Protein AF-A0A419EJW1-F1 (afdb_monomer)

Structure (mmCIF, N/CA/C/O backbone):
data_AF-A0A419EJW1-F1
#
_entry.id   AF-A0A419EJW1-F1
#
loop_
_atom_site.group_PDB
_atom_site.id
_atom_site.type_symbol
_atom_site.label_atom_id
_atom_site.label_alt_id
_atom_site.label_comp_id
_atom_site.label_asym_id
_atom_site.label_entity_id
_atom_site.label_seq_id
_atom_site.pdbx_PDB_ins_code
_atom_site.Cartn_x
_atom_site.Cartn_y
_atom_site.Cartn_z
_atom_site.occupancy
_atom_site.B_iso_or_equiv
_atom_site.auth_seq_id
_atom_site.auth_comp_id
_atom_site.auth_asym_id
_atom_site.auth_atom_id
_atom_site.pdbx_PDB_model_num
ATOM 1 N N . MET A 1 1 ? 11.912 -73.322 -30.735 1.00 51.12 1 MET A N 1
ATOM 2 C CA . MET A 1 1 ? 12.561 -72.835 -29.501 1.00 51.12 1 MET A CA 1
ATOM 3 C C . MET A 1 1 ? 13.175 -71.451 -29.751 1.00 51.12 1 MET A C 1
ATOM 5 O O . MET A 1 1 ? 14.181 -71.352 -30.427 1.00 51.12 1 MET A O 1
ATOM 9 N N . LYS A 1 2 ? 12.521 -70.395 -29.238 1.00 52.34 2 LYS A N 1
ATOM 10 C CA . LYS A 1 2 ? 13.151 -69.208 -28.615 1.00 52.34 2 LYS A CA 1
ATOM 11 C C . LYS A 1 2 ? 13.961 -68.161 -29.429 1.00 52.34 2 LYS A C 1
ATOM 13 O O . LYS A 1 2 ? 14.930 -67.664 -28.874 1.00 52.34 2 LYS A O 1
ATOM 18 N N . THR A 1 3 ? 13.566 -67.693 -30.630 1.00 54.31 3 THR A N 1
ATOM 19 C CA . THR A 1 3 ? 14.364 -66.581 -31.244 1.00 54.31 3 THR A CA 1
ATOM 20 C C . THR A 1 3 ? 13.704 -65.585 -32.213 1.00 54.31 3 THR A C 1
ATOM 22 O O . THR A 1 3 ? 14.420 -64.904 -32.939 1.00 54.31 3 THR A O 1
ATOM 25 N N . ARG A 1 4 ? 12.372 -65.404 -32.235 1.00 47.44 4 ARG A N 1
ATOM 26 C CA . ARG A 1 4 ? 11.752 -64.388 -33.133 1.00 47.44 4 ARG A CA 1
ATOM 27 C C . ARG A 1 4 ? 10.854 -63.345 -32.457 1.00 47.44 4 ARG A C 1
ATOM 29 O O . ARG A 1 4 ? 10.648 -62.270 -33.003 1.00 47.44 4 ARG A O 1
ATOM 36 N N . ILE A 1 5 ? 10.420 -63.597 -31.222 1.00 53.06 5 ILE A N 1
ATOM 37 C CA . ILE A 1 5 ? 9.496 -62.723 -30.474 1.00 53.06 5 ILE A CA 1
ATOM 38 C C . ILE A 1 5 ? 10.232 -61.574 -29.745 1.00 53.06 5 ILE A C 1
ATOM 40 O O . ILE A 1 5 ? 9.628 -60.548 -29.444 1.00 53.06 5 ILE A O 1
ATOM 44 N N . SER A 1 6 ? 11.547 -61.686 -29.492 1.00 53.38 6 SER A N 1
ATOM 45 C CA . SER A 1 6 ? 12.291 -60.651 -28.743 1.00 53.38 6 SER A CA 1
ATOM 46 C C . SER A 1 6 ? 12.603 -59.394 -29.565 1.00 53.38 6 SER A C 1
ATOM 48 O O . SER A 1 6 ? 12.701 -58.309 -28.995 1.00 53.38 6 SER A O 1
ATOM 50 N N . LYS A 1 7 ? 12.718 -59.510 -30.897 1.00 52.66 7 LYS A N 1
ATOM 51 C CA . LYS A 1 7 ? 13.053 -58.381 -31.783 1.00 52.66 7 LYS A CA 1
ATOM 52 C C . LYS A 1 7 ? 11.862 -57.432 -31.984 1.00 52.66 7 LYS A C 1
ATOM 54 O O . LYS A 1 7 ? 12.046 -56.221 -31.974 1.00 52.66 7 LYS A O 1
ATOM 59 N N . MET A 1 8 ? 10.641 -57.973 -32.061 1.00 51.72 8 MET A N 1
ATOM 60 C CA . MET A 1 8 ? 9.406 -57.188 -32.220 1.00 51.72 8 MET A CA 1
ATOM 61 C C . MET A 1 8 ? 8.998 -56.447 -30.939 1.00 51.72 8 MET A C 1
ATOM 63 O O . MET A 1 8 ? 8.562 -55.304 -31.013 1.00 51.72 8 MET A O 1
ATOM 67 N N . LYS A 1 9 ? 9.207 -57.045 -29.755 1.00 51.91 9 LYS A N 1
ATOM 68 C CA . LYS A 1 9 ? 8.919 -56.380 -28.469 1.00 51.91 9 LYS A CA 1
ATOM 69 C C . LYS A 1 9 ? 9.854 -55.197 -28.197 1.00 51.91 9 LYS A C 1
ATOM 71 O O . LYS A 1 9 ? 9.406 -54.184 -27.676 1.00 51.91 9 LYS A O 1
A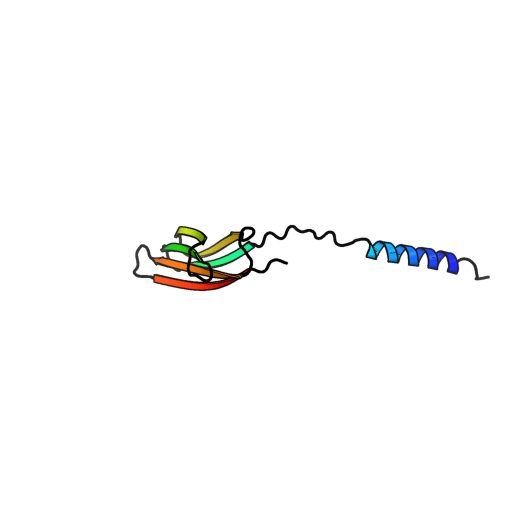TOM 76 N N . LYS A 1 10 ? 11.131 -55.293 -28.594 1.00 51.72 10 LYS A N 1
ATOM 77 C CA . LYS A 1 10 ? 12.094 -54.184 -28.463 1.00 51.72 10 LYS A CA 1
ATOM 78 C C . LYS A 1 10 ? 11.746 -52.996 -29.364 1.00 51.72 10 LYS A C 1
ATOM 80 O O . LYS A 1 10 ? 11.855 -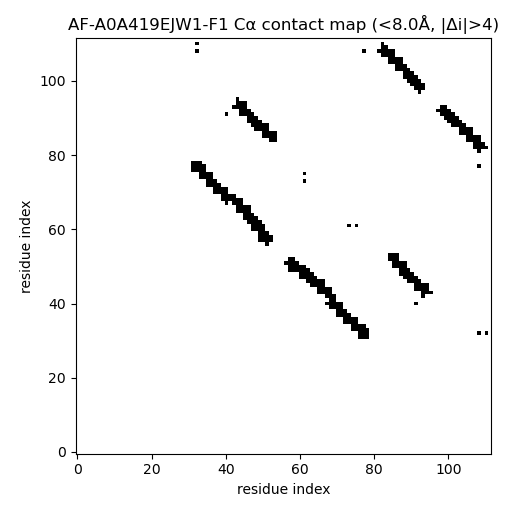51.865 -28.912 1.00 51.72 10 LYS A O 1
ATOM 85 N N . ALA A 1 11 ? 11.285 -53.245 -30.593 1.00 50.91 11 ALA A N 1
ATOM 86 C CA . ALA A 1 11 ? 10.866 -52.181 -31.509 1.00 50.91 11 ALA A CA 1
ATOM 87 C C . ALA A 1 11 ? 9.605 -51.441 -31.021 1.00 50.91 11 ALA A C 1
ATOM 89 O O . ALA A 1 11 ? 9.514 -50.228 -31.185 1.00 50.91 11 ALA A O 1
ATOM 90 N N . PHE A 1 12 ? 8.678 -52.155 -30.371 1.00 53.72 12 PHE A N 1
ATOM 91 C CA . PHE A 1 12 ? 7.441 -51.587 -29.820 1.00 53.72 12 PHE A CA 1
ATOM 92 C C . PHE A 1 12 ? 7.675 -50.785 -28.527 1.00 53.72 12 PHE A C 1
ATOM 94 O O . PHE A 1 12 ? 7.089 -49.729 -28.326 1.00 53.72 12 PHE A O 1
ATOM 101 N N . ILE A 1 13 ? 8.587 -51.248 -27.664 1.00 55.50 13 ILE A N 1
ATOM 102 C CA . ILE A 1 13 ? 8.968 -50.530 -26.434 1.00 55.50 13 ILE A CA 1
ATOM 103 C C . ILE A 1 13 ? 9.784 -49.267 -26.760 1.00 55.50 13 ILE A C 1
ATOM 105 O O . ILE A 1 13 ? 9.634 -48.250 -26.089 1.00 55.50 13 ILE A O 1
ATOM 109 N N . LEU A 1 14 ? 10.603 -49.300 -27.817 1.00 51.66 14 LEU A N 1
ATOM 110 C CA . LEU A 1 14 ? 11.381 -48.139 -28.255 1.00 51.66 14 LEU A CA 1
ATOM 111 C C . LEU A 1 14 ? 10.503 -47.049 -28.892 1.00 51.66 14 LEU A C 1
ATOM 113 O O . LEU A 1 14 ? 10.773 -45.872 -28.694 1.00 51.66 14 LEU A O 1
ATOM 117 N N . THR A 1 15 ? 9.433 -47.417 -29.604 1.00 53.91 15 THR A N 1
ATOM 118 C CA . THR A 1 15 ? 8.478 -46.437 -30.157 1.00 53.91 15 THR A CA 1
ATOM 119 C C . THR A 1 15 ? 7.605 -45.804 -29.074 1.00 53.91 15 THR A C 1
ATOM 121 O O . THR A 1 15 ? 7.332 -44.610 -29.148 1.00 53.91 15 THR A O 1
ATOM 124 N N . LEU A 1 16 ? 7.254 -46.553 -28.023 1.00 54.50 16 LEU A N 1
ATOM 125 C CA . LEU A 1 16 ? 6.462 -46.044 -26.897 1.00 54.50 16 LEU A CA 1
ATOM 126 C C . LEU A 1 16 ? 7.234 -45.033 -26.023 1.00 54.50 16 LEU A C 1
ATOM 128 O O . LEU A 1 16 ? 6.634 -44.134 -25.439 1.00 54.50 16 LEU A O 1
ATOM 132 N N . LEU A 1 17 ? 8.569 -45.134 -25.979 1.00 53.34 17 LEU A N 1
ATOM 133 C CA . LEU A 1 17 ? 9.442 -44.177 -25.283 1.00 53.34 17 LEU A CA 1
ATOM 134 C C . LEU A 1 17 ? 9.630 -42.851 -26.043 1.00 53.34 17 LEU A C 1
ATOM 136 O O . LEU A 1 17 ? 9.874 -41.829 -25.408 1.00 53.34 17 LEU A O 1
ATOM 140 N N . VAL A 1 18 ? 9.480 -42.831 -27.373 1.00 51.38 18 VAL A N 1
ATOM 141 C CA . VAL A 1 18 ? 9.649 -41.604 -28.182 1.00 51.38 18 VAL A CA 1
ATOM 142 C C . VAL A 1 18 ? 8.406 -40.706 -28.128 1.00 51.38 18 VAL A C 1
ATOM 144 O O . VAL A 1 18 ? 8.537 -39.485 -28.135 1.00 51.38 18 VAL A O 1
ATOM 147 N N . SER A 1 19 ? 7.204 -41.272 -27.974 1.00 48.12 19 SER A N 1
ATOM 148 C CA . SER A 1 19 ? 5.961 -40.493 -27.822 1.00 48.12 19 SER A CA 1
ATOM 149 C C . SER A 1 19 ? 5.877 -39.699 -26.513 1.00 48.12 19 SER A C 1
ATOM 151 O O . SER A 1 19 ? 5.185 -38.689 -26.463 1.00 48.12 19 SER A O 1
ATOM 153 N N . ILE A 1 20 ? 6.599 -40.114 -25.467 1.00 52.09 20 ILE A N 1
ATOM 154 C CA . ILE A 1 20 ? 6.597 -39.418 -24.168 1.00 52.09 20 ILE A CA 1
ATOM 155 C C . ILE A 1 20 ? 7.440 -38.132 -24.225 1.00 52.09 20 ILE A C 1
ATOM 157 O O . ILE A 1 20 ? 7.181 -37.196 -23.480 1.00 52.09 20 ILE A O 1
ATOM 161 N N . ILE A 1 21 ? 8.402 -38.045 -25.151 1.00 50.50 21 ILE A N 1
ATOM 162 C CA . ILE A 1 21 ? 9.262 -36.860 -25.322 1.00 50.50 21 ILE A CA 1
ATOM 163 C C . ILE A 1 21 ? 8.563 -35.781 -26.176 1.00 50.50 21 ILE A C 1
ATOM 165 O O . ILE A 1 21 ? 8.903 -34.607 -26.084 1.00 50.50 21 ILE A O 1
ATOM 169 N N . PHE A 1 22 ? 7.557 -36.163 -26.974 1.00 48.16 22 PHE A N 1
ATOM 170 C CA . PHE A 1 22 ? 6.805 -35.259 -27.857 1.00 48.16 22 PHE A CA 1
ATOM 171 C C . PHE A 1 22 ? 5.484 -34.739 -27.279 1.00 48.16 22 PHE A C 1
ATOM 173 O O . PHE A 1 22 ? 4.798 -33.977 -27.956 1.00 48.16 22 PHE A O 1
ATOM 180 N N . VAL A 1 23 ? 5.164 -35.033 -26.012 1.00 50.22 23 VAL A N 1
ATOM 181 C CA . VAL A 1 23 ? 4.361 -34.087 -25.218 1.00 50.22 23 VAL A CA 1
ATOM 182 C C . VAL A 1 23 ? 5.313 -32.963 -24.817 1.00 50.22 23 VAL A C 1
ATOM 184 O O . VAL A 1 23 ? 5.691 -32.805 -23.659 1.00 50.22 23 VAL A O 1
ATOM 187 N N . GLY A 1 24 ? 5.784 -32.235 -25.835 1.00 49.81 24 GLY A N 1
ATOM 188 C CA . GLY A 1 24 ? 6.362 -30.923 -25.649 1.00 49.81 24 GLY A CA 1
ATOM 189 C C . GLY A 1 24 ? 5.335 -30.156 -24.844 1.00 49.81 24 GLY A C 1
ATOM 190 O O . GLY A 1 24 ? 4.175 -30.056 -25.238 1.00 49.81 24 GLY A O 1
ATOM 191 N N . CYS A 1 25 ? 5.745 -29.755 -23.653 1.00 53.44 25 CYS A N 1
ATOM 192 C CA . CYS A 1 25 ? 4.963 -28.926 -22.774 1.00 53.44 25 CYS A CA 1
ATOM 193 C C . CYS A 1 25 ? 4.678 -27.632 -23.548 1.00 53.44 25 CYS A C 1
ATOM 195 O O . CYS A 1 25 ? 5.483 -26.708 -23.523 1.00 53.44 25 CYS A O 1
ATOM 197 N N . GLU A 1 26 ? 3.559 -27.559 -24.271 1.00 52.81 26 GLU A N 1
ATOM 198 C CA . GLU A 1 26 ? 2.962 -26.285 -24.669 1.00 52.81 26 GLU A CA 1
ATOM 199 C C . GLU A 1 26 ? 2.359 -25.655 -23.409 1.00 52.81 26 GLU A C 1
ATOM 201 O O . GLU A 1 26 ? 1.167 -25.394 -23.302 1.00 52.81 26 GLU A O 1
ATOM 206 N N . SER A 1 27 ? 3.194 -25.420 -22.401 1.00 47.16 27 SER A N 1
ATOM 207 C CA . SER A 1 27 ? 2.898 -24.464 -21.350 1.00 47.16 27 SER A CA 1
ATOM 208 C C . SER A 1 27 ? 3.307 -23.091 -21.864 1.00 47.16 27 SER A C 1
ATOM 210 O O . SER A 1 27 ? 4.184 -22.440 -21.312 1.00 47.16 27 SER A O 1
ATOM 212 N N . SER A 1 28 ? 2.646 -22.638 -22.930 1.00 51.19 28 SER A N 1
ATOM 213 C CA . SER A 1 28 ? 2.384 -21.213 -23.103 1.00 51.19 28 SER A CA 1
ATOM 214 C C . SER A 1 28 ? 1.186 -20.882 -22.219 1.00 51.19 28 SER A C 1
ATOM 216 O O . SER A 1 28 ? 0.112 -20.529 -22.699 1.00 51.19 28 SER A O 1
ATOM 218 N N . ILE A 1 29 ? 1.343 -21.070 -20.907 1.00 50.81 29 ILE A N 1
ATOM 219 C CA . ILE A 1 29 ? 0.482 -20.359 -19.971 1.00 50.81 29 ILE A CA 1
ATOM 220 C C . ILE A 1 29 ? 0.890 -18.908 -20.178 1.00 50.81 29 ILE A C 1
ATOM 222 O O . ILE A 1 29 ? 2.055 -18.564 -19.997 1.00 50.81 29 ILE A O 1
ATOM 226 N N . LEU A 1 30 ? -0.030 -18.099 -20.688 1.00 46.50 30 LEU A N 1
ATOM 227 C CA . LEU A 1 30 ? 0.120 -16.657 -20.739 1.00 46.50 30 LEU A CA 1
ATOM 228 C C . LEU A 1 30 ? 0.259 -16.203 -19.280 1.00 46.50 30 LEU A C 1
ATOM 230 O O . LEU A 1 30 ? -0.741 -16.047 -18.583 1.00 46.50 30 LEU A O 1
ATOM 234 N N . GLU A 1 31 ? 1.487 -16.153 -18.767 1.00 54.00 31 GLU A N 1
ATOM 235 C CA . GLU A 1 31 ? 1.731 -15.675 -17.416 1.00 54.00 31 GLU A CA 1
ATOM 236 C C . GLU A 1 31 ? 1.463 -14.176 -17.425 1.00 54.00 31 GLU A C 1
ATOM 238 O O . GLU A 1 31 ? 2.270 -13.380 -17.902 1.00 54.00 31 GLU A O 1
ATOM 243 N N . ASP A 1 32 ? 0.286 -13.805 -16.936 1.00 61.50 32 ASP A N 1
ATOM 244 C CA . ASP A 1 32 ? -0.033 -12.439 -16.571 1.00 61.50 32 ASP A CA 1
ATOM 245 C C . ASP A 1 32 ? 0.599 -12.189 -15.191 1.00 61.50 32 ASP A C 1
ATOM 247 O O . ASP A 1 32 ? 0.029 -12.656 -14.193 1.00 61.50 32 ASP A O 1
ATOM 251 N N . PRO A 1 33 ? 1.779 -11.534 -15.077 1.00 71.44 33 PRO A N 1
ATOM 252 C CA . PRO A 1 33 ? 2.390 -11.243 -13.786 1.00 71.44 33 PRO A CA 1
ATOM 253 C C . PRO A 1 33 ? 1.407 -10.475 -12.902 1.00 71.44 33 PRO A C 1
ATOM 255 O O . PRO A 1 33 ? 1.175 -9.275 -13.063 1.00 71.44 33 PRO A O 1
ATOM 258 N N . SER A 1 34 ? 0.821 -11.186 -11.944 1.00 81.31 34 SER A N 1
ATOM 259 C CA . SER A 1 34 ? -0.078 -10.634 -10.945 1.00 81.31 34 SER A CA 1
ATOM 260 C C . SER A 1 34 ? 0.459 -10.938 -9.558 1.00 81.31 34 SER A C 1
ATOM 262 O O . SER A 1 34 ? 1.025 -11.999 -9.300 1.00 81.31 34 SER A O 1
ATOM 264 N N . THR A 1 35 ? 0.313 -9.971 -8.660 1.00 86.50 35 THR A N 1
ATOM 265 C CA . THR A 1 35 ? 0.687 -10.125 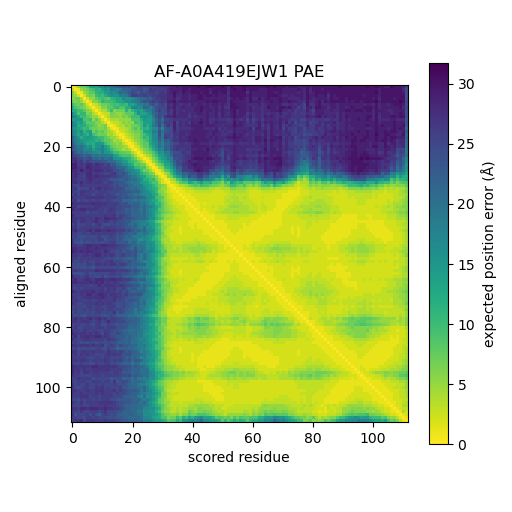-7.255 1.00 86.50 35 THR A CA 1
ATOM 266 C C . THR A 1 35 ? -0.536 -9.931 -6.375 1.00 86.50 35 THR A C 1
ATOM 268 O O . THR A 1 35 ? -1.437 -9.157 -6.710 1.00 86.50 35 THR A O 1
ATOM 271 N N . ILE A 1 36 ? -0.559 -10.627 -5.242 1.00 91.25 36 ILE A N 1
ATOM 272 C CA . ILE A 1 36 ? -1.560 -10.442 -4.196 1.00 91.25 36 ILE A CA 1
ATOM 273 C C . ILE A 1 36 ? -0.872 -9.727 -3.037 1.00 91.25 36 ILE A C 1
ATOM 275 O O . ILE A 1 36 ? 0.141 -10.196 -2.519 1.00 91.25 36 ILE A O 1
ATOM 279 N N . ILE A 1 37 ? -1.414 -8.575 -2.647 1.00 93.19 37 ILE A N 1
ATOM 280 C CA . ILE A 1 37 ? -0.904 -7.780 -1.531 1.00 93.19 37 ILE A CA 1
ATOM 281 C C . ILE A 1 37 ? -1.850 -7.956 -0.350 1.00 93.19 37 ILE A C 1
ATOM 283 O O . ILE A 1 37 ? -2.946 -7.394 -0.336 1.00 93.19 37 ILE A O 1
ATOM 287 N N . ASP A 1 38 ? -1.400 -8.705 0.654 1.00 94.44 38 ASP A N 1
ATOM 288 C CA . ASP A 1 38 ? -2.116 -8.871 1.916 1.00 94.44 38 ASP A CA 1
ATOM 289 C C . ASP A 1 38 ? -1.826 -7.719 2.883 1.00 94.44 38 ASP A C 1
ATOM 291 O O . ASP A 1 38 ? -0.676 -7.310 3.092 1.00 94.44 38 ASP A O 1
ATOM 295 N N . TYR A 1 39 ? -2.877 -7.220 3.529 1.00 94.00 39 TYR A N 1
ATOM 296 C CA . TYR A 1 39 ? -2.786 -6.188 4.554 1.00 94.00 39 TYR A CA 1
ATOM 297 C C . TYR A 1 39 ? -3.862 -6.374 5.626 1.00 94.00 39 TYR A C 1
ATOM 299 O O . TYR A 1 39 ? -4.888 -7.024 5.428 1.00 94.00 39 TYR A O 1
ATOM 307 N N . LYS A 1 40 ? -3.599 -5.826 6.813 1.00 95.88 40 LYS A N 1
ATOM 308 C CA . LYS A 1 40 ? -4.501 -5.913 7.960 1.00 95.88 40 LYS A CA 1
ATOM 309 C C . LYS A 1 40 ? -4.800 -4.521 8.479 1.00 95.88 40 LYS A C 1
ATOM 311 O O . LYS A 1 40 ? -3.883 -3.725 8.669 1.00 95.88 40 LYS A O 1
ATOM 316 N N . ILE A 1 41 ? -6.069 -4.276 8.770 1.00 96.38 41 ILE A N 1
ATOM 317 C CA . ILE A 1 41 ? -6.542 -3.033 9.365 1.00 96.38 41 ILE A CA 1
ATOM 318 C C . ILE A 1 41 ? -7.171 -3.362 10.727 1.00 96.38 41 ILE A C 1
ATOM 320 O O . ILE A 1 41 ? -8.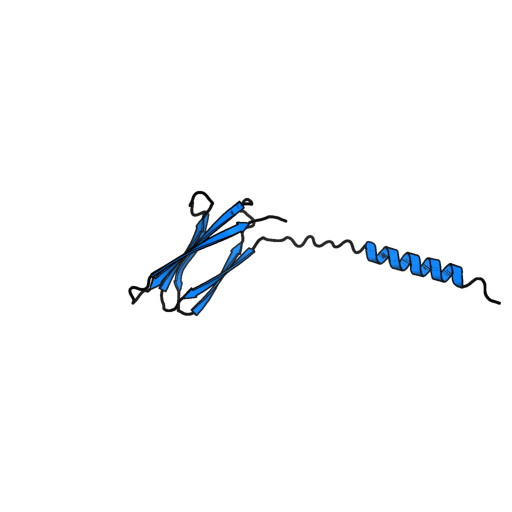039 -4.235 10.792 1.00 96.38 41 ILE A O 1
ATOM 324 N N . PRO A 1 42 ? -6.750 -2.713 11.827 1.00 96.06 42 PRO A N 1
ATOM 325 C CA . PRO A 1 42 ? -7.276 -3.014 13.160 1.00 96.06 42 PRO A CA 1
ATOM 326 C C . PRO A 1 42 ? -8.663 -2.410 13.438 1.00 96.06 42 PRO A C 1
ATOM 328 O O . PRO A 1 42 ? -9.310 -2.823 14.393 1.00 96.06 42 PRO A O 1
ATOM 331 N N . GLN A 1 43 ? -9.107 -1.436 12.638 1.00 97.12 43 GLN A N 1
ATOM 332 C CA . GLN A 1 43 ? -10.352 -0.681 12.827 1.00 97.12 43 GLN A CA 1
ATOM 333 C C . GLN A 1 43 ? -10.808 -0.035 11.514 1.00 97.12 43 GLN A C 1
ATOM 335 O O . GLN A 1 43 ? -10.012 0.061 10.580 1.00 97.12 43 GLN A O 1
ATOM 340 N N . LYS A 1 44 ? -12.038 0.481 11.452 1.00 98.12 44 LYS A N 1
ATOM 341 C CA . LYS A 1 44 ? -12.522 1.214 10.277 1.00 98.12 44 LYS A CA 1
ATOM 342 C C . LYS A 1 44 ? -11.596 2.394 9.944 1.00 98.12 44 LYS A C 1
ATOM 344 O O . LYS A 1 44 ? -11.332 3.252 10.789 1.00 98.12 44 LYS A O 1
ATOM 349 N N . SER A 1 45 ? -11.060 2.402 8.726 1.00 98.56 45 SER A N 1
ATOM 350 C CA . SER A 1 45 ? -9.989 3.317 8.320 1.00 98.56 45 SER A CA 1
ATOM 351 C C . SER A 1 45 ? -10.147 3.763 6.870 1.00 98.56 45 SER A C 1
ATOM 353 O O . SER A 1 45 ? -10.643 3.011 6.037 1.00 98.56 45 SER A O 1
ATOM 355 N N . TYR A 1 46 ? -9.656 4.953 6.541 1.00 98.50 46 TYR A N 1
ATOM 356 C CA . TYR A 1 46 ? -9.360 5.333 5.166 1.00 98.50 46 TYR A C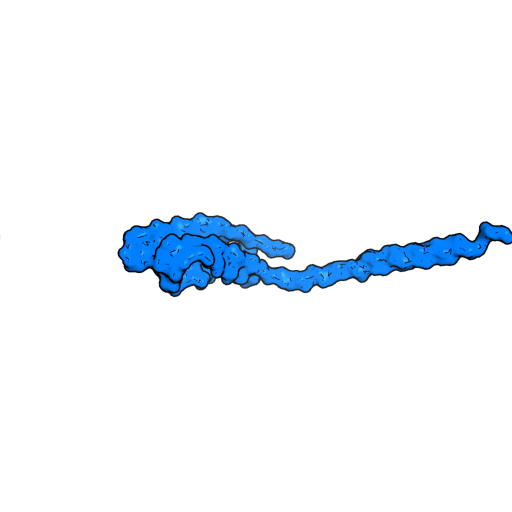A 1
ATOM 357 C C . TYR A 1 46 ? -8.025 4.709 4.752 1.00 98.50 46 TYR A C 1
ATOM 359 O O . TYR A 1 46 ? -7.002 4.935 5.405 1.00 98.50 46 TYR A O 1
ATOM 367 N N . VAL A 1 47 ? -8.022 3.934 3.670 1.00 98.38 47 VAL A N 1
ATOM 368 C CA . VAL A 1 47 ? -6.829 3.280 3.129 1.00 98.38 47 VAL A CA 1
ATOM 369 C C . VAL A 1 47 ? -6.486 3.875 1.776 1.00 98.38 47 VAL A C 1
ATOM 371 O O . VAL A 1 47 ? -7.339 3.980 0.898 1.00 98.38 47 VAL A O 1
ATOM 374 N N . LYS A 1 48 ? -5.209 4.212 1.597 1.00 98.50 48 LYS A N 1
ATOM 375 C CA . LYS A 1 48 ? -4.624 4.547 0.304 1.00 98.50 48 LYS A CA 1
ATOM 376 C C . LYS A 1 48 ? -3.484 3.586 0.004 1.00 98.50 48 LYS A C 1
ATOM 378 O O . LYS A 1 48 ? -2.494 3.555 0.731 1.00 98.50 48 LYS A O 1
ATOM 383 N N . MET A 1 49 ? -3.630 2.802 -1.059 1.00 98.19 49 MET A N 1
ATOM 384 C CA . MET A 1 49 ? -2.596 1.892 -1.535 1.00 98.19 49 MET A CA 1
ATOM 385 C C . MET A 1 49 ? -2.108 2.323 -2.913 1.00 98.19 49 MET A C 1
ATOM 387 O O . MET A 1 49 ? -2.883 2.322 -3.867 1.00 98.19 49 MET A O 1
ATOM 391 N N . THR A 1 50 ? -0.828 2.668 -3.021 1.00 98.06 50 THR A N 1
ATOM 392 C CA . THR A 1 50 ? -0.191 3.103 -4.272 1.00 98.06 50 THR A CA 1
ATOM 393 C C . THR A 1 50 ? 0.910 2.147 -4.694 1.00 98.06 50 THR A C 1
ATOM 395 O O . THR A 1 50 ? 1.558 1.526 -3.854 1.00 98.06 50 THR A O 1
ATOM 398 N N . ILE A 1 51 ? 1.130 2.058 -6.004 1.00 96.62 51 ILE A N 1
ATOM 399 C CA . ILE A 1 51 ? 2.324 1.470 -6.607 1.00 96.62 51 ILE A CA 1
ATOM 400 C C . ILE A 1 51 ? 3.178 2.608 -7.157 1.00 96.62 51 ILE A C 1
ATOM 402 O O . ILE A 1 51 ? 2.674 3.485 -7.861 1.00 96.62 51 ILE A O 1
ATOM 406 N N . GLU A 1 52 ? 4.466 2.586 -6.842 1.00 97.19 52 GLU A N 1
ATOM 407 C CA . GLU A 1 52 ? 5.452 3.601 -7.193 1.00 97.19 52 GLU A CA 1
ATOM 408 C C . GLU A 1 52 ? 6.636 2.966 -7.932 1.00 97.19 52 GLU A C 1
ATOM 410 O O . GLU A 1 52 ? 7.036 1.836 -7.644 1.00 97.19 52 GLU A O 1
ATOM 415 N N . ASN A 1 53 ? 7.207 3.692 -8.893 1.00 95.62 53 ASN A N 1
ATOM 416 C CA . ASN A 1 53 ? 8.467 3.301 -9.527 1.00 95.62 53 ASN A CA 1
ATOM 417 C C . ASN A 1 53 ? 9.684 3.695 -8.660 1.00 95.62 53 ASN A C 1
ATOM 419 O O . ASN A 1 53 ? 9.551 4.332 -7.616 1.00 95.62 53 ASN A O 1
ATOM 423 N N . SER A 1 54 ? 10.894 3.376 -9.125 1.00 94.31 54 SER A N 1
ATOM 424 C CA . SER A 1 54 ? 12.158 3.730 -8.455 1.00 94.31 54 SER A CA 1
ATOM 425 C C . SER A 1 54 ? 12.427 5.236 -8.310 1.00 94.31 54 SER A C 1
ATOM 427 O O . SER A 1 54 ? 13.381 5.620 -7.640 1.00 94.31 54 SER A O 1
ATOM 429 N N . TYR A 1 55 ? 11.619 6.083 -8.948 1.00 94.94 55 TYR A N 1
ATOM 430 C CA . TYR A 1 55 ? 11.679 7.543 -8.868 1.00 94.94 55 TYR A CA 1
ATOM 431 C C . TYR A 1 55 ? 10.543 8.117 -8.004 1.00 94.94 55 TYR A C 1
ATOM 433 O O . TYR A 1 55 ? 10.201 9.291 -8.146 1.00 94.94 55 TYR A O 1
ATOM 441 N N . ASN A 1 56 ? 9.912 7.292 -7.157 1.00 93.69 56 ASN A N 1
ATOM 442 C CA . ASN A 1 56 ? 8.792 7.654 -6.279 1.00 93.69 56 ASN A CA 1
ATOM 443 C C . ASN A 1 56 ? 7.583 8.239 -7.032 1.00 93.69 56 ASN A C 1
ATOM 445 O O . ASN A 1 56 ? 6.776 8.982 -6.472 1.00 93.69 56 ASN A O 1
ATOM 449 N N . THR A 1 57 ? 7.450 7.930 -8.323 1.00 96.06 57 THR A N 1
ATOM 450 C CA . THR A 1 57 ? 6.292 8.340 -9.118 1.00 96.06 57 THR A CA 1
ATOM 451 C C . THR A 1 57 ? 5.191 7.3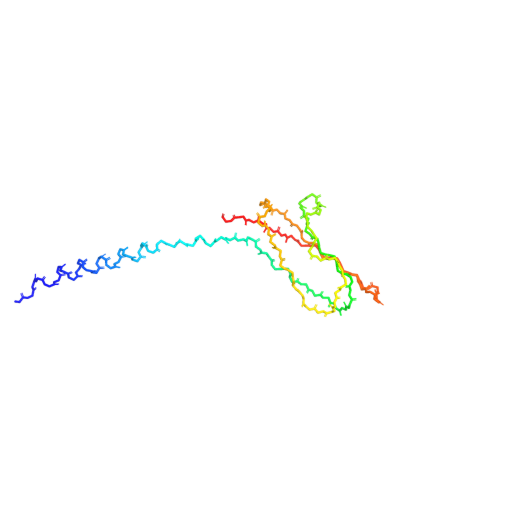10 -8.939 1.00 96.06 57 THR A C 1
ATOM 453 O O . THR A 1 57 ? 5.414 6.131 -9.214 1.00 96.06 57 THR A O 1
ATOM 456 N N . VAL A 1 58 ? 4.004 7.752 -8.517 1.00 97.12 58 VAL A N 1
ATOM 457 C CA . VAL A 1 58 ? 2.817 6.893 -8.420 1.00 97.12 58 VAL A CA 1
ATOM 458 C C . VAL A 1 58 ? 2.381 6.487 -9.826 1.00 97.12 58 VAL A C 1
ATOM 460 O O . VAL A 1 58 ? 2.034 7.339 -10.641 1.00 97.12 58 VAL A O 1
ATOM 463 N N . ILE A 1 59 ? 2.392 5.185 -10.097 1.00 96.12 59 ILE A N 1
ATOM 464 C CA . ILE A 1 59 ? 1.987 4.599 -11.382 1.00 96.12 59 ILE A CA 1
ATOM 465 C C . ILE A 1 59 ? 0.609 3.934 -11.321 1.00 96.12 59 ILE A C 1
ATOM 467 O O . ILE A 1 59 ? -0.033 3.763 -12.353 1.00 96.12 59 ILE A O 1
ATOM 471 N N . ALA A 1 60 ? 0.143 3.573 -10.123 1.00 95.62 60 ALA A N 1
ATOM 472 C CA . ALA A 1 60 ? -1.195 3.041 -9.901 1.00 95.62 60 ALA A CA 1
ATOM 473 C C . ALA A 1 60 ? -1.666 3.319 -8.469 1.00 95.62 60 ALA A C 1
ATOM 475 O O . ALA A 1 60 ? -0.860 3.379 -7.539 1.00 95.62 60 ALA A O 1
ATOM 476 N N . THR A 1 61 ? -2.982 3.416 -8.295 1.00 97.38 61 THR A N 1
ATOM 477 C CA . THR A 1 61 ? -3.647 3.441 -6.988 1.00 97.38 61 THR A CA 1
ATOM 478 C C . THR A 1 61 ? -4.590 2.246 -6.930 1.00 97.38 61 THR A C 1
ATOM 480 O O . THR A 1 61 ? -5.514 2.156 -7.732 1.00 97.38 61 THR A O 1
ATOM 483 N N . LEU A 1 62 ? -4.327 1.310 -6.019 1.00 96.50 62 LEU A N 1
ATOM 484 C CA . LEU A 1 62 ? -5.077 0.057 -5.888 1.00 96.50 62 LEU A CA 1
ATOM 485 C C . LEU A 1 62 ? -6.264 0.187 -4.935 1.00 96.50 62 LEU A C 1
ATOM 487 O O . LEU A 1 62 ? -7.276 -0.484 -5.104 1.00 96.50 62 LEU A O 1
ATOM 491 N N . VAL A 1 63 ? -6.124 1.045 -3.925 1.00 97.81 63 VAL A N 1
ATOM 492 C CA . VAL A 1 63 ? -7.157 1.335 -2.928 1.00 97.81 63 VAL A CA 1
ATOM 493 C C . VAL A 1 63 ? -7.111 2.829 -2.634 1.00 97.81 63 VAL A C 1
ATOM 495 O O . VAL A 1 63 ? -6.023 3.376 -2.454 1.00 97.81 63 VAL A O 1
ATOM 498 N N . ASP A 1 64 ? -8.268 3.482 -2.589 1.00 98.19 64 ASP A N 1
ATOM 499 C CA . ASP A 1 64 ? -8.412 4.880 -2.170 1.00 98.19 64 ASP A CA 1
ATOM 500 C C . ASP A 1 64 ? -9.823 5.079 -1.602 1.00 98.19 64 ASP A C 1
ATOM 502 O O . ASP A 1 64 ? -10.761 5.405 -2.329 1.00 98.19 64 ASP A O 1
ATOM 506 N N . GLY A 1 65 ? -10.012 4.757 -0.321 1.00 98.06 65 GLY A N 1
ATOM 507 C CA . GLY A 1 65 ? -11.339 4.829 0.290 1.00 98.06 65 GLY A CA 1
ATOM 508 C C . GLY A 1 65 ? -11.442 4.237 1.690 1.00 98.06 65 GLY A C 1
ATOM 509 O O . GLY A 1 65 ? -10.464 3.753 2.262 1.00 98.06 65 GLY A O 1
ATOM 510 N N . GLU A 1 66 ? -12.652 4.287 2.248 1.00 98.12 66 GLU A N 1
ATOM 511 C CA . GLU A 1 66 ? -12.972 3.690 3.547 1.00 98.12 66 GLU A CA 1
ATOM 512 C C . GLU A 1 66 ? -13.021 2.164 3.463 1.00 98.12 66 GLU A C 1
ATOM 514 O O . GLU A 1 66 ? -13.617 1.592 2.550 1.00 98.12 66 GLU A O 1
ATOM 519 N N . VAL A 1 67 ? -12.417 1.506 4.449 1.00 97.56 67 VAL A N 1
ATOM 520 C CA . VAL A 1 67 ? -12.357 0.052 4.551 1.00 97.56 67 VAL A CA 1
ATOM 521 C C . VAL A 1 67 ? -12.612 -0.374 5.995 1.00 97.56 67 VAL A C 1
ATOM 523 O O . VAL A 1 67 ? -12.101 0.229 6.944 1.00 97.56 67 VAL A O 1
ATOM 526 N N . GLU A 1 68 ? -13.412 -1.425 6.158 1.00 97.81 68 GLU A N 1
ATOM 527 C CA . GLU A 1 68 ? -13.709 -2.023 7.458 1.00 97.81 68 GLU A CA 1
ATOM 528 C C . GLU A 1 68 ? -12.500 -2.766 8.046 1.00 97.81 68 GLU A C 1
ATOM 530 O O . GLU A 1 68 ? -11.564 -3.157 7.343 1.00 97.81 68 GLU A O 1
ATOM 535 N N . ALA A 1 69 ? -12.521 -2.974 9.363 1.00 97.56 69 ALA A N 1
ATOM 536 C CA . ALA A 1 69 ? -11.483 -3.727 10.058 1.00 97.56 69 ALA A CA 1
ATOM 537 C C . ALA A 1 69 ? -11.409 -5.175 9.551 1.00 97.56 69 ALA A C 1
ATOM 539 O O . ALA A 1 69 ? -12.433 -5.830 9.357 1.00 97.56 69 ALA A O 1
ATOM 540 N N . GLY A 1 70 ? -10.200 -5.713 9.401 1.00 97.06 70 GLY A N 1
ATOM 541 C CA . GLY A 1 70 ? -10.034 -7.093 8.964 1.00 97.06 70 GLY A CA 1
ATOM 542 C C . GLY A 1 70 ? -8.717 -7.381 8.264 1.00 97.06 70 GLY A C 1
ATOM 543 O O . GLY A 1 70 ? -7.807 -6.551 8.211 1.00 97.06 70 GLY A O 1
ATOM 544 N N . GLN A 1 71 ? -8.629 -8.606 7.753 1.00 96.19 71 GLN A N 1
ATOM 545 C CA . GLN A 1 71 ? -7.553 -9.067 6.888 1.00 96.19 71 GLN A CA 1
ATOM 546 C C . GLN A 1 71 ? -8.057 -9.033 5.448 1.00 96.19 71 GLN A C 1
ATOM 548 O O . GLN A 1 71 ? -9.097 -9.607 5.134 1.00 96.19 71 GLN A O 1
ATOM 553 N N . LEU A 1 72 ? -7.346 -8.300 4.604 1.00 96.25 72 LEU A N 1
ATOM 554 C CA . LEU A 1 72 ? -7.774 -7.927 3.265 1.00 96.25 72 LEU A CA 1
ATOM 555 C C . LEU A 1 72 ? -6.642 -8.208 2.289 1.00 96.25 72 LEU A C 1
ATOM 557 O O . LEU A 1 72 ? -5.470 -8.253 2.666 1.00 96.25 72 LEU A O 1
ATOM 561 N N . ASN A 1 73 ? -7.011 -8.375 1.030 1.00 94.38 73 ASN A N 1
ATOM 562 C CA . ASN A 1 73 ? -6.070 -8.578 -0.052 1.00 94.38 73 ASN A CA 1
ATOM 563 C C . ASN A 1 73 ? -6.509 -7.762 -1.263 1.00 94.38 73 ASN A C 1
ATOM 565 O O . ASN A 1 73 ? -7.703 -7.549 -1.482 1.00 94.38 73 ASN A O 1
ATOM 569 N N . VAL A 1 74 ? -5.533 -7.307 -2.040 1.00 94.44 74 VAL A N 1
ATOM 570 C CA . VAL A 1 74 ? -5.770 -6.688 -3.341 1.00 94.44 74 VAL A CA 1
ATOM 571 C C . VAL A 1 74 ? -4.883 -7.355 -4.381 1.00 94.44 74 VAL A C 1
ATOM 573 O O . VAL A 1 74 ? -3.697 -7.590 -4.143 1.00 94.44 74 VAL A O 1
ATOM 576 N N . SER A 1 75 ? -5.477 -7.692 -5.523 1.00 92.38 75 SER A N 1
ATOM 577 C CA . SER A 1 75 ? -4.753 -8.224 -6.673 1.00 92.38 75 SER A CA 1
ATOM 578 C C . SER A 1 75 ? -4.322 -7.077 -7.578 1.00 92.38 75 SER A C 1
ATOM 580 O O . SER A 1 75 ? -5.110 -6.175 -7.867 1.00 92.38 75 SER A O 1
ATOM 582 N N . PHE A 1 76 ? -3.073 -7.116 -8.032 1.00 91.69 76 PHE A N 1
ATOM 583 C CA . PHE A 1 76 ? -2.532 -6.139 -8.963 1.00 91.69 76 PHE A CA 1
ATOM 584 C C . PHE A 1 76 ? -1.890 -6.833 -10.161 1.00 91.69 76 PHE A C 1
ATOM 586 O O . PHE A 1 76 ? -0.961 -7.625 -10.000 1.00 91.69 76 PHE A O 1
ATOM 593 N N . ASN A 1 77 ? -2.393 -6.517 -11.356 1.00 89.62 77 ASN A N 1
ATOM 594 C CA . ASN A 1 77 ? -1.849 -6.970 -12.632 1.00 89.62 77 ASN A CA 1
ATOM 595 C C . ASN A 1 77 ? -0.736 -6.012 -13.094 1.00 89.62 77 ASN A C 1
ATOM 597 O O . ASN A 1 77 ? -0.950 -4.803 -13.191 1.00 89.62 77 ASN A O 1
ATOM 601 N N . MET A 1 78 ? 0.438 -6.566 -13.394 1.00 86.56 78 MET A N 1
ATOM 602 C CA . MET A 1 78 ? 1.645 -5.833 -13.783 1.00 86.56 78 MET A CA 1
ATOM 603 C C . MET A 1 78 ? 2.042 -6.012 -15.249 1.00 86.56 78 MET A C 1
ATOM 605 O O . MET A 1 78 ? 3.136 -5.602 -15.633 1.00 86.56 78 MET A O 1
ATOM 609 N N . ASN A 1 79 ? 1.188 -6.595 -16.088 1.00 85.69 79 ASN A N 1
ATOM 610 C CA . ASN A 1 79 ? 1.528 -6.961 -17.469 1.00 85.69 79 ASN A CA 1
ATOM 611 C C . ASN A 1 79 ? 2.094 -5.787 -18.279 1.00 85.69 79 ASN A C 1
ATOM 613 O O . ASN A 1 79 ? 3.006 -5.946 -19.092 1.00 85.69 79 ASN A O 1
ATOM 617 N N . ASN A 1 80 ? 1.563 -4.591 -18.022 1.00 86.12 80 ASN A N 1
ATOM 618 C CA . ASN A 1 80 ? 1.894 -3.371 -18.754 1.00 86.12 80 ASN A CA 1
ATOM 619 C C . ASN A 1 80 ? 3.080 -2.601 -18.159 1.00 86.12 80 ASN A C 1
ATOM 621 O O . ASN A 1 80 ? 3.404 -1.515 -18.640 1.00 86.12 80 ASN A O 1
ATOM 625 N N . LEU A 1 81 ? 3.724 -3.131 -17.118 1.00 88.94 81 LEU A N 1
ATOM 626 C CA . LEU A 1 81 ? 4.880 -2.502 -16.496 1.00 88.94 81 LEU A CA 1
ATOM 627 C C . LEU A 1 81 ? 6.189 -3.085 -17.060 1.00 88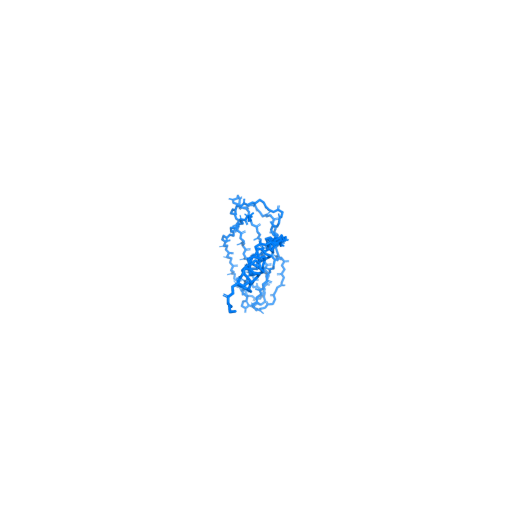.94 81 LEU A C 1
ATOM 629 O O . LEU A 1 81 ? 6.278 -4.289 -17.337 1.00 88.94 81 LEU A O 1
ATOM 633 N N . PRO A 1 82 ? 7.220 -2.249 -17.277 1.00 90.12 82 PRO A N 1
ATOM 634 C CA . PRO A 1 82 ? 8.576 -2.727 -17.517 1.00 90.12 82 PRO A CA 1
ATOM 635 C C . PRO A 1 82 ? 9.085 -3.552 -16.336 1.00 90.12 82 PRO A C 1
ATOM 637 O O . PRO A 1 82 ? 8.713 -3.292 -15.193 1.00 90.12 82 PRO A O 1
ATOM 640 N N . GLU A 1 83 ? 9.979 -4.497 -16.594 1.00 89.44 83 GLU A N 1
ATOM 641 C CA . GLU A 1 83 ? 10.721 -5.164 -15.523 1.00 89.44 83 GLU A CA 1
ATOM 642 C C . GLU A 1 83 ? 11.513 -4.153 -14.696 1.00 89.44 83 GLU A C 1
ATOM 644 O O . GLU A 1 83 ? 11.994 -3.140 -15.212 1.00 89.44 83 GLU A O 1
ATOM 649 N N . GLY A 1 84 ? 11.654 -4.432 -13.406 1.00 91.19 84 GLY A N 1
ATOM 650 C CA . GLY A 1 84 ? 12.398 -3.564 -12.511 1.00 91.19 84 GLY A CA 1
ATOM 651 C C . GLY A 1 84 ? 11.889 -3.580 -11.081 1.00 91.19 84 GLY A C 1
ATOM 652 O O . GLY A 1 84 ? 11.091 -4.424 -10.670 1.00 91.19 84 GLY A O 1
ATOM 653 N N . ILE A 1 85 ? 12.401 -2.624 -10.311 1.00 92.75 85 ILE A N 1
ATOM 654 C CA . ILE A 1 85 ? 12.059 -2.447 -8.904 1.00 92.75 85 ILE A CA 1
ATOM 655 C C . ILE A 1 85 ? 10.928 -1.431 -8.796 1.00 92.75 85 ILE A C 1
ATOM 657 O O . ILE A 1 85 ? 11.053 -0.282 -9.224 1.00 92.75 85 ILE A O 1
ATOM 661 N N . TYR A 1 86 ? 9.856 -1.866 -8.154 1.00 95.25 86 TYR A N 1
ATOM 662 C CA . TYR A 1 86 ? 8.720 -1.055 -7.763 1.00 95.25 86 TYR A CA 1
ATOM 663 C C . TYR A 1 86 ? 8.573 -1.078 -6.250 1.00 95.25 86 TYR A C 1
ATOM 665 O O . TYR A 1 86 ? 9.229 -1.840 -5.535 1.00 95.25 86 TYR A O 1
ATOM 673 N N . PHE A 1 87 ? 7.679 -0.237 -5.761 1.00 96.38 87 PHE A N 1
ATOM 674 C CA . PHE A 1 87 ? 7.305 -0.184 -4.364 1.00 96.38 87 PHE A CA 1
ATOM 675 C C . PHE A 1 87 ? 5.796 -0.130 -4.276 1.00 96.38 87 PHE A C 1
ATOM 677 O O . PHE A 1 87 ? 5.151 0.532 -5.084 1.00 96.38 87 PHE A O 1
ATOM 684 N N . TYR A 1 88 ? 5.232 -0.807 -3.285 1.00 96.62 88 TYR A N 1
ATOM 685 C CA . TYR A 1 88 ? 3.862 -0.538 -2.892 1.00 96.62 88 TYR A CA 1
ATOM 686 C C . TYR A 1 88 ? 3.857 0.142 -1.531 1.00 96.62 88 TYR A C 1
ATOM 688 O O . TYR A 1 88 ? 4.584 -0.262 -0.619 1.00 96.62 88 TYR A O 1
ATOM 696 N N . THR A 1 89 ? 3.032 1.171 -1.401 1.00 97.81 89 THR A N 1
ATOM 697 C CA . THR A 1 89 ? 2.832 1.909 -0.159 1.00 97.81 89 THR A CA 1
ATOM 698 C C . THR A 1 89 ? 1.395 1.712 0.289 1.00 97.81 89 THR A C 1
ATOM 700 O O . THR A 1 89 ? 0.473 1.982 -0.472 1.00 97.81 89 THR A O 1
ATOM 703 N N . VAL A 1 90 ? 1.202 1.255 1.524 1.00 98.06 90 VAL A N 1
ATOM 704 C CA . VAL A 1 90 ? -0.104 1.172 2.187 1.00 98.06 90 VAL A CA 1
ATOM 705 C C . VAL A 1 90 ? -0.139 2.224 3.280 1.00 98.06 90 VAL A C 1
ATOM 707 O O . VAL A 1 90 ? 0.620 2.146 4.246 1.00 98.06 90 VAL A O 1
ATOM 710 N N . GLU A 1 91 ? -1.011 3.209 3.122 1.00 98.31 91 GLU A N 1
ATOM 711 C CA . GLU A 1 91 ? -1.289 4.239 4.111 1.00 98.31 91 GLU A CA 1
ATOM 712 C C . GLU A 1 91 ? -2.688 4.023 4.690 1.00 98.31 91 GLU A C 1
ATOM 714 O O . GLU A 1 91 ? -3.660 3.889 3.953 1.00 98.31 91 GLU A O 1
ATOM 719 N N . ILE A 1 92 ? -2.782 3.971 6.014 1.00 98.50 92 ILE A N 1
ATOM 720 C CA . ILE A 1 92 ? -3.997 3.679 6.770 1.00 98.50 92 ILE A CA 1
ATOM 721 C C . ILE A 1 92 ? -4.207 4.813 7.767 1.00 98.50 92 ILE A C 1
ATOM 723 O O . ILE A 1 92 ? -3.312 5.115 8.559 1.00 98.50 92 ILE A O 1
ATOM 727 N N . ARG A 1 93 ? -5.394 5.419 7.742 1.00 98.56 93 ARG A N 1
ATOM 728 C CA . ARG A 1 93 ? -5.815 6.467 8.678 1.00 98.56 93 ARG A CA 1
ATOM 729 C C . ARG A 1 93 ? -7.126 6.055 9.339 1.00 98.56 93 ARG A C 1
ATOM 731 O O . ARG A 1 93 ? -8.110 5.859 8.633 1.00 98.56 93 ARG A O 1
ATOM 738 N N . GLY A 1 94 ? -7.143 5.898 10.659 1.00 98.00 94 GLY A N 1
ATOM 739 C CA . GLY A 1 94 ? -8.372 5.635 11.410 1.00 98.00 94 GLY A CA 1
ATOM 740 C C . GLY A 1 94 ? -9.386 6.762 11.198 1.00 98.00 94 GLY A C 1
ATOM 741 O O . GLY A 1 94 ? -9.002 7.925 11.113 1.00 98.00 94 GLY A O 1
ATOM 742 N N . ILE A 1 95 ? -10.672 6.425 11.063 1.00 97.00 95 ILE A N 1
ATOM 743 C CA . ILE A 1 95 ? -11.727 7.439 10.856 1.00 97.00 95 ILE A CA 1
ATOM 744 C C . ILE A 1 95 ? -12.124 8.097 12.184 1.00 97.00 95 ILE A C 1
ATOM 746 O O . ILE A 1 95 ? -12.313 9.307 12.248 1.00 97.00 95 ILE A O 1
ATOM 750 N N . GLU A 1 96 ? -12.235 7.300 13.246 1.00 94.25 96 GLU A N 1
ATOM 751 C CA . GLU A 1 96 ? -12.708 7.745 14.568 1.00 94.25 96 GLU A CA 1
ATOM 752 C C . GLU A 1 96 ? -11.587 7.814 15.615 1.00 94.25 96 GLU A C 1
ATOM 754 O O . GLU A 1 96 ? -11.816 8.194 16.761 1.00 94.25 96 GLU A O 1
ATOM 759 N N . THR A 1 97 ? -10.365 7.440 15.234 1.00 94.88 97 THR A N 1
ATOM 760 C CA . THR A 1 97 ? -9.193 7.425 16.113 1.00 94.88 97 THR A CA 1
ATOM 761 C C . THR A 1 97 ? -8.013 8.114 15.445 1.00 94.88 97 THR A C 1
ATOM 763 O O . THR A 1 97 ? -7.982 8.304 14.232 1.00 94.88 97 THR A O 1
ATOM 766 N N . ASP A 1 98 ? -6.999 8.445 16.234 1.00 95.94 98 ASP A N 1
ATOM 767 C CA . ASP A 1 98 ? -5.723 8.997 15.775 1.00 95.94 98 ASP A CA 1
ATOM 768 C C . ASP A 1 98 ? -4.779 7.936 15.176 1.00 95.94 98 ASP A C 1
ATOM 770 O O . ASP A 1 98 ? -3.591 8.187 14.963 1.00 95.94 98 ASP A O 1
ATOM 774 N N . TYR A 1 99 ? -5.293 6.738 14.880 1.00 96.56 99 TYR A N 1
ATOM 775 C CA . TYR A 1 99 ? -4.495 5.658 14.325 1.00 96.56 99 TYR A CA 1
ATOM 776 C C . TYR A 1 99 ? -3.960 6.006 12.941 1.00 96.56 99 TYR A C 1
ATOM 778 O O . TYR A 1 99 ? -4.706 6.323 12.013 1.00 96.56 99 TYR A O 1
ATOM 786 N N . TYR A 1 100 ? -2.652 5.849 12.788 1.00 97.50 100 TYR A N 1
ATOM 787 C CA . TYR A 1 100 ? -1.955 6.072 11.537 1.00 97.50 100 TYR A CA 1
ATOM 788 C C . TYR A 1 100 ? -0.909 4.982 11.318 1.00 97.50 100 TYR A C 1
ATOM 790 O O . TYR A 1 100 ? -0.119 4.663 12.208 1.00 97.50 100 TYR A O 1
ATOM 798 N N . SER A 1 101 ? -0.878 4.423 10.112 1.00 97.62 101 SER A N 1
ATOM 799 C CA . SER A 1 101 ? 0.174 3.510 9.678 1.00 97.62 101 SER A CA 1
ATOM 800 C C . SER A 1 101 ? 0.517 3.780 8.224 1.00 97.62 101 SER A C 1
ATOM 802 O O . SER A 1 101 ? -0.369 3.908 7.385 1.00 97.62 101 SER A O 1
ATOM 804 N N . LYS A 1 102 ? 1.809 3.837 7.912 1.00 97.75 102 LYS A N 1
ATOM 805 C CA . LYS A 1 102 ? 2.299 3.904 6.539 1.00 97.75 102 LYS A CA 1
ATOM 806 C C . LYS A 1 102 ? 3.424 2.901 6.374 1.00 97.75 102 LYS A C 1
ATOM 808 O O . LYS A 1 102 ? 4.438 2.990 7.059 1.00 97.75 102 LYS A O 1
ATOM 813 N N . THR A 1 103 ? 3.226 1.939 5.485 1.00 97.06 103 THR A N 1
ATOM 814 C CA . THR A 1 103 ? 4.198 0.881 5.204 1.00 97.06 103 THR A CA 1
ATOM 815 C C . THR A 1 103 ? 4.514 0.878 3.722 1.00 97.06 103 THR A C 1
ATOM 817 O O . THR A 1 103 ? 3.603 0.780 2.907 1.00 97.06 103 THR A O 1
ATOM 820 N N . THR A 1 104 ? 5.797 0.922 3.383 1.00 96.81 104 THR A N 1
ATOM 821 C CA . THR A 1 104 ? 6.281 0.782 2.007 1.00 96.81 104 THR A CA 1
ATOM 822 C C . THR A 1 104 ? 7.121 -0.482 1.913 1.00 96.81 104 THR A C 1
ATOM 824 O O . THR A 1 104 ? 7.990 -0.704 2.759 1.00 96.81 104 THR A O 1
ATOM 827 N N . LYS A 1 105 ? 6.866 -1.326 0.910 1.00 95.31 105 LYS A N 1
ATOM 828 C CA . LYS A 1 105 ? 7.662 -2.535 0.663 1.00 95.31 105 LYS A CA 1
ATOM 829 C C . LYS A 1 105 ? 8.100 -2.621 -0.800 1.00 95.31 105 LYS A C 1
ATOM 831 O O . LYS A 1 105 ? 7.358 -2.172 -1.676 1.00 95.31 105 LYS A O 1
ATOM 836 N N . PRO A 1 106 ? 9.290 -3.190 -1.066 1.00 93.75 106 PRO A N 1
ATOM 837 C CA . PRO A 1 106 ? 9.760 -3.408 -2.424 1.00 93.75 106 PRO A CA 1
ATOM 838 C C . PRO A 1 106 ? 8.932 -4.487 -3.123 1.00 93.75 106 PRO A C 1
ATOM 840 O O . PRO A 1 106 ? 8.439 -5.427 -2.498 1.00 93.75 106 PRO A O 1
ATOM 843 N N . LEU A 1 107 ? 8.833 -4.351 -4.437 1.00 90.69 107 LEU A N 1
ATOM 844 C CA . LEU A 1 107 ? 8.113 -5.230 -5.339 1.00 90.69 107 LEU A CA 1
ATOM 845 C C . LEU A 1 107 ? 8.963 -5.403 -6.595 1.00 90.69 107 LEU A C 1
ATOM 847 O O . LEU A 1 107 ? 9.107 -4.479 -7.391 1.00 90.69 107 LEU A O 1
ATOM 851 N N . LEU A 1 108 ? 9.592 -6.566 -6.733 1.00 87.56 108 LEU A N 1
ATOM 852 C CA . LEU A 1 108 ? 10.436 -6.868 -7.883 1.00 87.56 108 LEU A CA 1
ATOM 853 C C . LEU A 1 108 ? 9.576 -7.492 -8.980 1.00 87.56 108 LEU A C 1
ATOM 855 O O . LEU A 1 108 ? 8.974 -8.542 -8.761 1.00 87.56 108 LEU A O 1
ATOM 859 N N . LEU A 1 109 ? 9.543 -6.857 -10.148 1.00 86.88 109 LEU A N 1
ATOM 860 C CA . LEU A 1 109 ? 8.893 -7.398 -11.333 1.00 86.88 109 LEU A CA 1
ATOM 861 C C . LEU A 1 109 ? 9.951 -7.954 -12.283 1.00 86.88 109 LEU A C 1
ATOM 863 O O . LEU A 1 109 ? 10.787 -7.205 -12.791 1.00 86.88 109 LEU A O 1
ATOM 867 N N . LEU A 1 110 ? 9.871 -9.257 -12.528 1.00 80.19 110 LEU A N 1
ATOM 868 C CA . LEU A 1 110 ? 10.655 -9.985 -13.520 1.00 80.19 110 LEU A CA 1
ATOM 869 C C . LEU A 1 110 ? 9.671 -10.598 -14.513 1.00 80.19 110 LEU A C 1
ATOM 871 O O . LEU A 1 110 ? 8.653 -11.145 -14.083 1.00 80.19 110 LEU A O 1
ATOM 875 N N . LYS A 1 111 ? 9.949 -10.496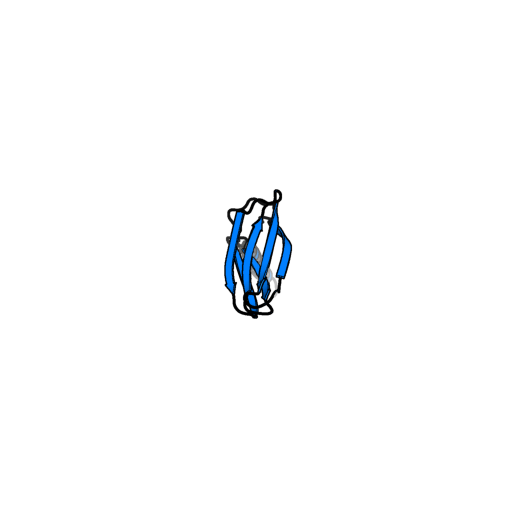 -15.813 1.00 74.50 111 LYS A N 1
ATOM 876 C CA . LYS A 1 111 ? 9.207 -11.265 -16.816 1.00 74.50 111 LYS A CA 1
ATOM 877 C C . LYS A 1 111 ? 9.969 -12.574 -17.059 1.00 74.50 111 LYS A C 1
ATOM 879 O O . LYS A 1 111 ? 11.201 -12.551 -17.002 1.00 74.50 111 LYS A O 1
ATOM 884 N N . PRO A 1 112 ? 9.255 -13.699 -17.220 1.00 65.88 112 PRO A N 1
ATOM 885 C CA . PRO A 1 112 ? 9.861 -14.999 -17.491 1.00 65.88 112 PRO A CA 1
ATOM 886 C C . PRO A 1 112 ? 10.544 -15.064 -18.865 1.00 65.88 112 PRO A C 1
ATOM 888 O O . PRO A 1 112 ? 10.137 -14.310 -19.780 1.00 65.88 112 PRO A O 1
#

Radius of gyration: 26.9 Å; Cα contacts (8 Å, |Δi|>4): 180; chains: 1; bounding box: 28×82×49 Å

pLDDT: mean 81.82, std 19.68, range [46.5, 98.56]

Foldseek 3Di:
DDDDPVVVVVVVVVVVVVVV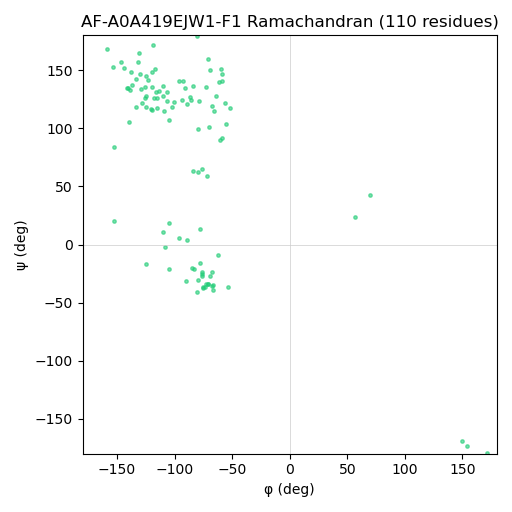VPVPPPPPPVPQDKDKDKDFDQAWWFKWKFKADPVRDTPDIQGGGIDGGDIDITMDGCNPPDFDKMKMWIWIQHPPDRDTDIDIDIDGDDDD

Mean predicted aligned error: 12.53 Å

Nearest PDB structures (foldseek):
  2xwx-assembly1_B  TM=7.843E-01  e=5.385E-03  Vibrio cholerae
  8gum-assembly1_A  TM=7.150E-01  e=1.859E-02  Vibrio campbellii ATCC BAA-1116
  8gum-assembly1_B  TM=6.627E-01  e=7.151E-02  Vibrio campbellii ATCC BAA-1116
  8gul-assembly1_B  TM=6.746E-01  e=4.714E-01  Vibrio campbellii ATCC BAA-1116
  3idu-assembly2_B  TM=5.412E-01  e=1.886E-01  Pyrococcus furiosus

Secondary structure (DSSP, 8-state):
--SSHHHHHHHHHHHHHHHTT------------EEEEEEEESSSEEEEEEEEETT--EEEEEEEEEE-SEEEEEEEE-TTSPSEEEEEEEEEEESSS--EEEEEEEEEE---

Sequence (112 aa):
MKTRISKMKKAFILTLLVSIIFVGCESSILEDPSTIIDYKIPQKSYVKMTIENSYNTVIATLVDGEVEAGQLNVSFNMNNLPEGIYFYTVEIRGIETDYYSKTTKPLLLLKP

Solvent-accessible surface area (backbone atoms only — not comparable to full-atom values): 6854 Å² total; per-residue (Å²): 138,93,86,72,69,67,65,59,54,53,56,54,54,54,54,59,59,54,59,64,67,68,64,61,80,80,72,76,66,82,78,67,55,60,49,75,50,75,49,75,40,95,47,52,19,40,33,40,28,36,33,22,44,84,80,74,44,76,78,43,72,85,41,81,46,80,42,72,52,44,80,48,73,48,79,46,80,45,71,91,54,78,69,45,62,30,32,41,36,44,35,39,36,35,72,91,50,92,50,72,48,76,49,74,46,84,41,80,44,78,78,134